Protein AF-A0A1Y3NKZ1-F1 (afdb_monomer)

Mean predicted aligned error: 11.31 Å

Structure (mmCIF, N/CA/C/O backbone):
data_AF-A0A1Y3NKZ1-F1
#
_entry.id   AF-A0A1Y3NKZ1-F1
#
loop_
_atom_site.group_PDB
_atom_site.id
_atom_site.type_symbol
_atom_site.label_atom_id
_atom_site.label_alt_id
_atom_site.label_comp_id
_atom_site.label_asym_id
_atom_site.label_entity_id
_atom_site.label_seq_id
_atom_site.pdbx_PDB_ins_code
_atom_site.Cartn_x
_atom_site.Cartn_y
_atom_site.Cartn_z
_atom_site.occupancy
_atom_site.B_iso_or_equiv
_atom_site.auth_seq_id
_atom_site.auth_comp_id
_atom_site.auth_asym_id
_atom_site.auth_atom_id
_atom_site.pdbx_PDB_model_num
ATOM 1 N N . MET A 1 1 ? -11.169 -5.575 -8.029 1.00 78.12 1 MET A N 1
ATOM 2 C CA . MET A 1 1 ? -11.041 -6.695 -7.066 1.00 78.12 1 MET A CA 1
ATOM 3 C C . MET A 1 1 ? -10.714 -6.078 -5.726 1.00 78.12 1 MET A C 1
ATOM 5 O O . MET A 1 1 ? -9.790 -5.270 -5.696 1.00 78.12 1 MET A O 1
ATOM 9 N N . ASP A 1 2 ? -11.474 -6.421 -4.688 1.00 78.62 2 ASP A N 1
ATOM 10 C CA . ASP A 1 2 ? -11.384 -5.779 -3.372 1.00 78.62 2 ASP A CA 1
ATOM 11 C C . ASP A 1 2 ? -10.618 -6.669 -2.396 1.00 78.62 2 ASP A C 1
ATOM 13 O O . ASP A 1 2 ? -10.812 -7.886 -2.364 1.00 78.62 2 ASP A O 1
ATOM 17 N N . TYR A 1 3 ? -9.749 -6.054 -1.600 1.00 78.94 3 TYR A N 1
ATOM 18 C CA . TYR A 1 3 ? -8.913 -6.723 -0.614 1.00 78.94 3 TYR A CA 1
ATOM 19 C C . TYR A 1 3 ? -9.154 -6.094 0.765 1.00 78.94 3 TYR A C 1
ATOM 21 O O . TYR A 1 3 ? -8.936 -4.887 0.930 1.00 78.94 3 TYR A O 1
ATOM 29 N N . PRO A 1 4 ? -9.566 -6.883 1.778 1.00 83.06 4 PRO A N 1
ATOM 30 C CA . PRO A 1 4 ? -9.578 -6.418 3.159 1.00 83.06 4 PRO A CA 1
ATOM 31 C C . PRO A 1 4 ? -8.141 -6.124 3.587 1.00 83.06 4 PRO A C 1
ATOM 33 O O . PRO A 1 4 ? -7.294 -7.025 3.589 1.00 83.06 4 PRO A O 1
ATOM 36 N N . TYR A 1 5 ? -7.860 -4.869 3.933 1.00 85.62 5 TYR A N 1
ATOM 37 C CA . TYR A 1 5 ? -6.482 -4.397 4.065 1.00 85.62 5 TYR A CA 1
ATOM 38 C C . TYR A 1 5 ? -5.709 -5.116 5.182 1.00 85.62 5 TYR A C 1
ATOM 40 O O . TYR A 1 5 ? -4.559 -5.513 4.999 1.00 85.62 5 TYR A O 1
ATOM 48 N N . ASP A 1 6 ? -6.382 -5.406 6.298 1.00 84.06 6 ASP A N 1
ATOM 49 C CA . ASP A 1 6 ? -5.824 -6.164 7.425 1.00 84.06 6 ASP A CA 1
ATOM 50 C C . ASP A 1 6 ? -5.311 -7.561 7.053 1.00 84.06 6 ASP A C 1
ATOM 52 O O . ASP A 1 6 ? -4.409 -8.088 7.703 1.00 84.06 6 ASP A O 1
ATOM 56 N N . SER A 1 7 ? -5.879 -8.164 6.009 1.00 86.69 7 SER A N 1
ATOM 57 C CA . SER A 1 7 ? -5.585 -9.540 5.599 1.00 86.69 7 SER A CA 1
ATOM 58 C C . SER A 1 7 ? -4.553 -9.645 4.476 1.00 86.69 7 SER A C 1
ATOM 60 O O . SER A 1 7 ? -4.267 -10.748 4.010 1.00 86.69 7 SER A O 1
ATOM 62 N N . ILE A 1 8 ? -3.987 -8.519 4.026 1.00 86.81 8 ILE A N 1
ATOM 63 C CA . ILE A 1 8 ? -3.093 -8.514 2.872 1.00 86.81 8 ILE A CA 1
ATOM 64 C C . ILE A 1 8 ? -1.771 -9.227 3.183 1.00 86.81 8 ILE A C 1
ATOM 66 O O . ILE A 1 8 ? -1.036 -8.889 4.121 1.00 86.81 8 ILE A O 1
ATOM 70 N N . THR A 1 9 ? -1.474 -10.245 2.383 1.00 88.81 9 THR A N 1
ATOM 71 C CA . THR A 1 9 ? -0.269 -11.067 2.515 1.00 88.81 9 THR A CA 1
ATOM 72 C C . THR A 1 9 ? 0.915 -10.445 1.786 1.00 88.81 9 THR A C 1
ATOM 74 O O . THR A 1 9 ? 0.747 -9.676 0.844 1.00 88.81 9 THR A O 1
ATOM 77 N N . PHE A 1 10 ? 2.130 -10.839 2.167 1.00 86.50 10 PHE A N 1
ATOM 78 C CA . PHE A 1 10 ? 3.3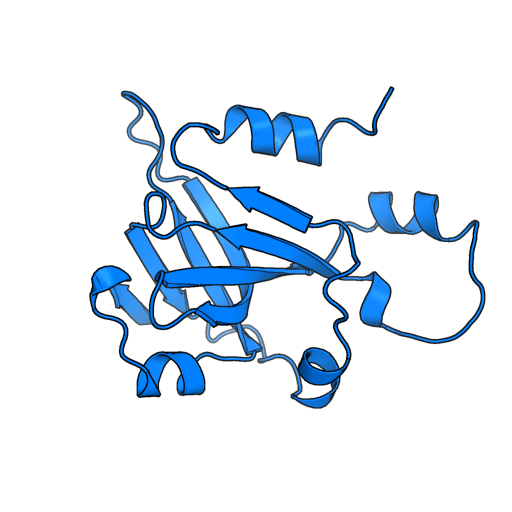56 -10.403 1.494 1.00 86.50 10 PHE A CA 1
ATOM 79 C C . PHE A 1 10 ? 3.348 -10.696 -0.016 1.00 86.50 10 PHE A C 1
ATOM 81 O O . PHE A 1 10 ? 3.694 -9.838 -0.820 1.00 86.50 10 PHE A O 1
ATOM 88 N N . LYS A 1 11 ? 2.863 -11.881 -0.413 1.00 89.69 11 LYS A N 1
ATOM 89 C CA . LYS A 1 11 ? 2.710 -12.246 -1.827 1.00 89.69 11 LYS A CA 1
ATOM 90 C C . LYS A 1 11 ? 1.773 -11.282 -2.563 1.00 89.69 11 LYS A C 1
ATOM 92 O O . LYS A 1 11 ? 2.114 -10.801 -3.633 1.00 89.69 11 LYS A O 1
ATOM 97 N N . GLN A 1 12 ? 0.620 -10.971 -1.968 1.00 90.31 12 GLN A N 1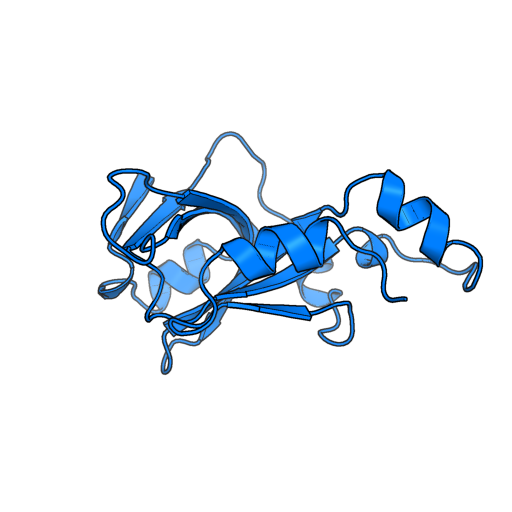
ATOM 98 C CA . GLN A 1 12 ? -0.329 -10.029 -2.562 1.00 90.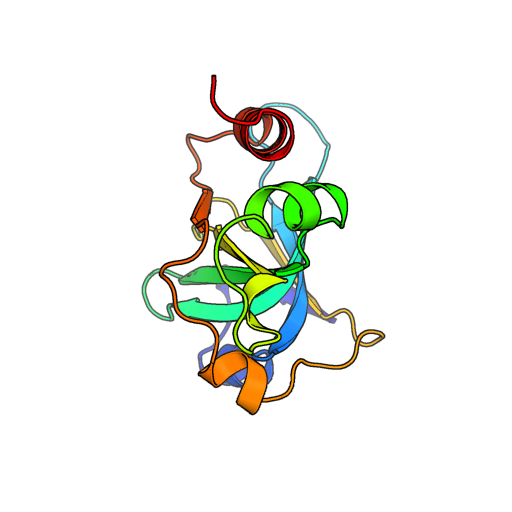31 12 GLN A CA 1
ATOM 99 C C . GLN A 1 12 ? 0.248 -8.618 -2.654 1.00 90.31 12 GLN A C 1
ATOM 101 O O . GLN A 1 12 ? -0.006 -7.952 -3.645 1.00 90.31 12 GLN A O 1
ATOM 106 N N . ILE A 1 13 ? 1.037 -8.170 -1.671 1.00 89.06 13 ILE A N 1
ATOM 107 C CA . ILE A 1 13 ? 1.725 -6.872 -1.746 1.00 89.06 13 ILE A CA 1
ATOM 108 C C . ILE A 1 13 ? 2.596 -6.819 -3.007 1.00 89.06 13 ILE A C 1
ATOM 110 O O . ILE A 1 13 ? 2.435 -5.901 -3.804 1.00 89.06 13 ILE A O 1
ATOM 114 N N . HIS A 1 14 ? 3.440 -7.832 -3.233 1.00 88.19 14 HIS A N 1
ATOM 115 C CA . HIS A 1 14 ? 4.269 -7.920 -4.439 1.00 88.19 14 HIS A CA 1
ATOM 116 C C . HIS A 1 14 ? 3.452 -7.953 -5.732 1.00 88.19 14 HIS A C 1
ATOM 118 O O . HIS A 1 14 ? 3.789 -7.251 -6.681 1.00 88.19 14 HIS A O 1
ATOM 124 N N . ASP A 1 15 ? 2.353 -8.711 -5.758 1.00 90.44 15 ASP A N 1
ATOM 125 C CA . ASP A 1 15 ? 1.464 -8.790 -6.922 1.00 90.44 15 ASP A CA 1
ATOM 126 C C . ASP A 1 15 ? 0.742 -7.460 -7.221 1.00 90.44 15 ASP A C 1
ATOM 128 O O . ASP A 1 15 ? 0.157 -7.305 -8.298 1.00 90.44 15 ASP A O 1
ATOM 132 N N . LEU A 1 16 ? 0.710 -6.522 -6.271 1.00 92.12 16 LEU A N 1
ATOM 133 C CA . LEU A 1 16 ? 0.004 -5.245 -6.382 1.00 92.12 16 LEU A CA 1
ATOM 134 C C . LEU A 1 16 ? 0.914 -4.057 -6.701 1.00 92.12 16 LEU A C 1
ATOM 136 O O . LEU A 1 16 ? 0.385 -3.009 -7.069 1.00 92.12 16 LEU A O 1
ATOM 140 N N . LEU A 1 17 ? 2.237 -4.193 -6.574 1.00 92.12 17 LEU A N 1
ATOM 141 C CA . LEU A 1 17 ? 3.180 -3.102 -6.843 1.00 92.12 17 LEU A CA 1
ATOM 142 C C . LEU A 1 17 ? 2.971 -2.527 -8.251 1.00 92.12 17 LEU A C 1
ATOM 144 O O . LEU A 1 17 ? 2.724 -3.261 -9.209 1.00 92.12 17 LEU A O 1
ATOM 148 N N . GLY A 1 18 ? 3.003 -1.199 -8.353 1.00 91.88 18 GLY A N 1
ATOM 149 C CA . GLY A 1 18 ? 2.777 -0.457 -9.592 1.00 91.88 18 GLY A CA 1
ATOM 150 C C . GLY A 1 18 ? 1.327 -0.414 -10.072 1.00 91.88 18 GLY A C 1
ATOM 151 O O . GLY A 1 18 ? 1.023 0.368 -10.967 1.00 91.88 18 GLY A O 1
ATOM 152 N N . LYS A 1 19 ? 0.398 -1.198 -9.509 1.00 94.75 19 LYS A N 1
ATOM 153 C CA . LYS A 1 19 ? -1.012 -1.161 -9.928 1.00 94.75 19 LYS A CA 1
ATOM 154 C C . LYS A 1 19 ? -1.721 0.070 -9.382 1.00 94.75 19 LYS A C 1
ATOM 156 O O . LYS A 1 19 ? -1.453 0.506 -8.265 1.00 94.75 19 LYS A O 1
ATOM 161 N N . TYR A 1 20 ? -2.685 0.578 -10.145 1.00 94.56 20 TYR A N 1
ATOM 162 C CA . TYR A 1 20 ? -3.544 1.669 -9.700 1.00 94.56 20 TYR A CA 1
ATOM 163 C C . TYR A 1 20 ? -4.593 1.162 -8.707 1.00 94.56 20 TYR A C 1
ATOM 165 O O . TYR A 1 20 ? -5.404 0.276 -9.015 1.00 94.56 20 TYR A O 1
ATOM 173 N N . LEU A 1 21 ? -4.566 1.715 -7.501 1.00 94.56 21 LEU A N 1
ATOM 174 C CA . LEU A 1 21 ? -5.431 1.339 -6.398 1.00 94.56 21 LEU A CA 1
ATOM 175 C C . LEU A 1 21 ? -6.387 2.466 -6.042 1.00 94.56 21 LEU A C 1
ATOM 177 O O . LEU A 1 21 ? -6.039 3.642 -6.079 1.00 94.56 21 LEU A O 1
ATOM 181 N N . LYS A 1 22 ? -7.569 2.066 -5.589 1.00 93.38 22 LYS A N 1
ATOM 182 C CA . LYS A 1 22 ? -8.486 2.893 -4.820 1.00 93.38 22 LYS A CA 1
ATOM 183 C C . LYS A 1 22 ? -8.504 2.403 -3.378 1.00 93.38 22 LYS A C 1
ATOM 185 O O . LYS A 1 22 ? -8.874 1.257 -3.115 1.00 93.38 22 LYS A O 1
ATOM 190 N N . VAL A 1 23 ? -8.119 3.278 -2.462 1.00 91.38 23 VAL A N 1
ATOM 191 C CA . VAL A 1 23 ? -8.044 3.054 -1.018 1.00 91.38 23 VAL A CA 1
ATOM 192 C C . VAL A 1 23 ? -9.266 3.691 -0.371 1.00 91.38 23 VAL A C 1
ATOM 194 O O . VAL A 1 23 ? -9.478 4.894 -0.508 1.00 91.38 23 VAL A O 1
ATOM 197 N N . GLN A 1 24 ? -10.081 2.901 0.324 1.00 89.69 24 GLN A N 1
ATOM 198 C CA . GLN A 1 24 ? -11.197 3.428 1.110 1.00 89.69 24 GLN A CA 1
ATOM 199 C C . GLN A 1 24 ? -10.706 3.757 2.516 1.00 89.69 24 GLN A C 1
ATOM 201 O O . GLN A 1 24 ? -10.144 2.896 3.201 1.00 89.69 24 GLN A O 1
ATOM 206 N N . LEU A 1 25 ? -10.915 5.003 2.933 1.00 86.31 25 LEU A N 1
ATOM 207 C CA . LEU A 1 25 ? -10.445 5.519 4.208 1.00 86.31 25 LEU A CA 1
ATOM 208 C C . LEU A 1 25 ? -11.556 5.503 5.264 1.00 86.31 25 LEU A C 1
ATOM 210 O O . LEU A 1 25 ? -12.746 5.645 4.975 1.00 86.31 25 LEU A O 1
ATOM 214 N N . LEU A 1 26 ? -11.147 5.350 6.520 1.00 79.12 26 LEU A N 1
ATOM 215 C CA . LEU A 1 26 ? -11.987 5.583 7.685 1.00 79.12 26 LEU A CA 1
ATOM 216 C C . LEU A 1 26 ? -12.249 7.087 7.788 1.00 79.12 26 LEU A C 1
ATOM 218 O O . LEU A 1 26 ? -11.374 7.843 8.196 1.00 79.12 26 LEU A O 1
ATOM 222 N N . SER A 1 27 ? -13.458 7.524 7.440 1.00 65.75 27 SER A N 1
ATOM 223 C CA . SER A 1 27 ? -13.887 8.893 7.731 1.00 65.75 27 SER A CA 1
ATOM 224 C C . SER A 1 27 ? -13.964 9.093 9.247 1.00 65.75 27 SER A C 1
ATOM 226 O O . SER A 1 27 ? -14.682 8.376 9.956 1.00 65.75 27 SER A O 1
ATOM 228 N N . GLY A 1 28 ? -13.178 10.039 9.760 1.00 55.69 28 GLY A N 1
ATOM 229 C CA . GLY A 1 28 ? -13.271 10.485 11.142 1.00 55.69 28 GLY A CA 1
ATOM 230 C C . GLY A 1 28 ? -14.633 11.134 11.396 1.00 55.69 28 GLY A C 1
ATOM 231 O O . GLY A 1 28 ? -15.050 12.018 10.662 1.00 55.69 28 GLY A O 1
ATOM 232 N N . PHE A 1 29 ? -15.303 10.709 12.469 1.00 42.22 29 PHE A N 1
ATOM 233 C CA . PHE A 1 29 ? -16.506 11.325 13.047 1.00 42.22 29 PHE A CA 1
ATOM 234 C C . PHE A 1 29 ? -17.799 11.325 12.210 1.00 42.22 29 PHE A C 1
ATOM 236 O O . PHE A 1 29 ? -17.956 12.070 11.255 1.00 42.22 29 PHE A O 1
ATOM 243 N N . LYS A 1 30 ? -18.806 10.579 12.707 1.00 41.66 30 LYS A N 1
ATOM 244 C CA . LYS A 1 30 ? -20.270 10.783 12.537 1.00 41.66 30 LYS A CA 1
ATOM 245 C C . LYS A 1 30 ? -20.815 11.066 11.124 1.00 41.66 30 LYS A C 1
ATOM 247 O O . LYS A 1 30 ? -21.980 11.438 10.999 1.00 41.66 30 LYS A O 1
ATOM 252 N N . THR A 1 31 ? -20.048 10.853 10.065 1.00 43.62 31 THR A N 1
ATOM 253 C CA . THR A 1 31 ? -20.503 11.027 8.689 1.00 43.62 31 THR A CA 1
ATOM 254 C C . THR A 1 31 ? -20.476 9.683 7.975 1.00 43.62 31 THR A C 1
ATOM 256 O O . THR A 1 31 ? -19.539 8.902 8.091 1.00 43.62 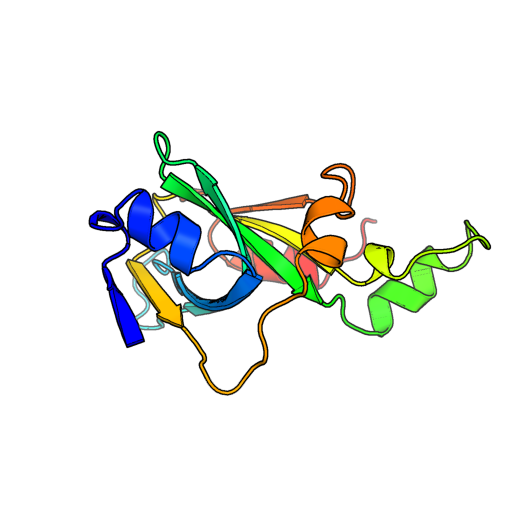31 THR A O 1
ATOM 259 N N . THR A 1 32 ? -21.539 9.381 7.237 1.00 44.72 32 THR A N 1
ATOM 260 C CA . THR A 1 32 ? -21.680 8.161 6.423 1.00 44.72 32 THR A CA 1
ATOM 261 C C . THR A 1 32 ? -20.883 8.222 5.115 1.00 44.72 32 THR A C 1
ATOM 263 O O . THR A 1 32 ? -21.075 7.383 4.238 1.00 44.72 32 THR A O 1
ATOM 266 N N . LYS A 1 33 ? -20.010 9.224 4.948 1.00 49.94 33 LYS A N 1
ATOM 267 C CA . LYS A 1 33 ? -19.208 9.398 3.739 1.00 49.94 33 LYS A CA 1
ATOM 268 C C . LYS A 1 33 ? -17.937 8.570 3.849 1.00 49.94 33 LYS A C 1
ATOM 270 O O . LYS A 1 33 ? -17.048 8.896 4.625 1.00 49.94 33 LYS A O 1
ATOM 275 N N . THR A 1 34 ? -17.856 7.511 3.058 1.00 56.47 34 THR A N 1
ATOM 276 C CA . THR A 1 34 ? -16.593 6.858 2.721 1.00 56.47 34 THR A CA 1
ATOM 277 C C . THR A 1 34 ? -15.815 7.781 1.798 1.00 56.47 34 THR A C 1
ATOM 279 O O . THR A 1 34 ? -16.247 8.069 0.681 1.00 56.47 34 THR A O 1
ATOM 282 N N . GLU A 1 35 ? -14.678 8.270 2.275 1.00 73.62 35 GLU A N 1
ATOM 283 C CA . GLU A 1 35 ? -13.733 8.988 1.431 1.00 73.62 35 GLU A CA 1
ATOM 284 C C . GLU A 1 35 ? -12.753 7.985 0.824 1.00 73.62 35 GLU A C 1
ATOM 286 O O . GLU A 1 35 ? -12.405 6.972 1.438 1.00 73.62 35 GLU A O 1
ATOM 291 N N . SER A 1 36 ? -12.363 8.223 -0.424 1.00 84.75 36 SER A N 1
ATOM 292 C CA . SER A 1 36 ? -11.468 7.331 -1.148 1.00 84.75 36 SER A CA 1
ATOM 293 C C . SER A 1 36 ? -10.338 8.103 -1.790 1.00 84.75 36 SER A C 1
ATOM 295 O O . SER A 1 36 ? -10.582 9.137 -2.411 1.00 84.75 36 SER A O 1
ATOM 297 N N . LEU A 1 37 ? -9.137 7.550 -1.697 1.00 87.81 37 LEU A N 1
ATOM 298 C CA . LEU A 1 37 ? -7.951 8.056 -2.366 1.00 87.81 37 LEU A CA 1
ATOM 299 C C . LEU A 1 37 ? -7.542 7.087 -3.473 1.00 87.81 37 LEU A C 1
ATOM 301 O O . LEU A 1 37 ? -7.673 5.875 -3.314 1.00 87.81 37 LEU A O 1
ATOM 305 N N . GLU A 1 38 ? -7.053 7.615 -4.588 1.00 90.94 38 GLU A N 1
ATOM 306 C CA . GLU A 1 38 ? -6.627 6.815 -5.734 1.00 90.94 38 GLU A CA 1
ATOM 307 C C . GLU A 1 38 ? -5.188 7.170 -6.132 1.00 90.94 38 GLU A C 1
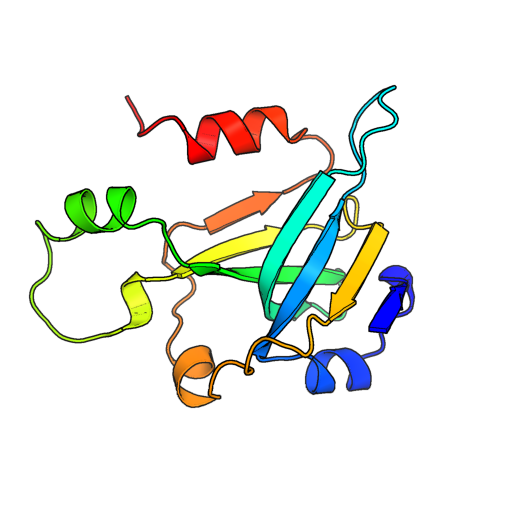ATOM 309 O O . GLU A 1 38 ? -4.794 8.338 -6.053 1.00 90.94 38 GLU A O 1
ATOM 314 N N . GLY A 1 39 ? -4.410 6.160 -6.526 1.00 92.31 39 GLY A N 1
ATOM 315 C CA . GLY A 1 39 ? -3.006 6.297 -6.920 1.00 92.31 39 GLY A CA 1
ATOM 316 C C . GLY A 1 39 ? -2.343 4.950 -7.216 1.00 92.31 39 GLY A C 1
ATOM 317 O O . GLY A 1 39 ? -2.903 3.890 -6.932 1.00 92.31 39 GLY A O 1
ATOM 318 N N . TYR A 1 40 ? -1.140 4.975 -7.781 1.00 93.81 40 TYR A N 1
ATOM 319 C CA . TYR A 1 40 ? -0.340 3.776 -8.025 1.00 93.81 40 TYR A CA 1
ATOM 320 C C . TYR A 1 40 ? 0.302 3.278 -6.735 1.00 93.81 40 TYR A C 1
ATOM 322 O O . TYR A 1 40 ? 0.847 4.069 -5.967 1.00 93.81 40 TYR A O 1
ATOM 330 N N . LEU A 1 41 ? 0.274 1.968 -6.490 1.00 94.00 41 LEU A N 1
ATOM 331 C CA . LEU A 1 41 ? 0.924 1.409 -5.312 1.00 94.00 41 LEU A CA 1
ATOM 332 C C . LEU A 1 41 ? 2.445 1.463 -5.454 1.00 94.00 41 LEU A C 1
ATOM 334 O O . LEU A 1 41 ? 3.012 0.765 -6.294 1.00 94.00 41 LEU A O 1
ATOM 338 N N . TYR A 1 42 ? 3.096 2.223 -4.575 1.00 90.94 42 TYR A N 1
ATOM 339 C CA . TYR A 1 42 ? 4.551 2.234 -4.469 1.00 90.94 42 TYR A CA 1
ATOM 340 C C . TYR A 1 42 ? 5.051 1.085 -3.599 1.00 90.94 42 TYR A C 1
ATOM 342 O O . TYR A 1 42 ? 5.889 0.294 -4.016 1.00 90.94 42 TYR A O 1
ATOM 350 N N . THR A 1 43 ? 4.523 0.981 -2.378 1.00 90.62 43 THR A N 1
ATOM 351 C CA . THR A 1 43 ? 4.877 -0.084 -1.440 1.00 90.62 43 THR A CA 1
ATOM 352 C C . THR A 1 43 ? 3.836 -0.215 -0.333 1.00 90.62 43 THR A C 1
ATOM 354 O O . THR A 1 43 ? 3.035 0.690 -0.090 1.00 90.62 43 THR A O 1
ATOM 357 N N . ILE A 1 44 ? 3.864 -1.353 0.356 1.00 91.44 44 ILE A N 1
ATOM 358 C CA . ILE A 1 44 ? 3.199 -1.548 1.642 1.00 91.44 44 ILE A CA 1
ATOM 359 C C . ILE A 1 44 ? 4.252 -2.093 2.596 1.00 91.44 44 ILE A C 1
ATOM 361 O O . ILE A 1 44 ? 4.810 -3.164 2.347 1.00 91.44 44 ILE A O 1
ATOM 365 N N . ASP A 1 45 ? 4.494 -1.394 3.701 1.00 89.31 45 ASP A N 1
ATOM 366 C CA . ASP A 1 45 ? 5.335 -1.926 4.766 1.00 89.31 45 ASP A CA 1
ATOM 367 C C . ASP A 1 45 ? 4.649 -3.176 5.358 1.00 89.31 45 ASP A C 1
ATOM 369 O O . ASP A 1 45 ? 3.521 -3.095 5.856 1.00 89.31 45 ASP A O 1
ATOM 373 N N . PRO A 1 46 ? 5.275 -4.362 5.303 1.00 83.81 46 PRO A N 1
ATOM 374 C CA . PRO A 1 46 ? 4.621 -5.597 5.717 1.00 83.81 46 PRO A CA 1
ATOM 375 C C . PRO A 1 46 ? 4.410 -5.700 7.236 1.00 83.81 46 PRO A C 1
ATOM 377 O O . PRO A 1 46 ? 3.555 -6.485 7.657 1.00 83.81 46 PRO A O 1
ATOM 380 N N . ILE A 1 47 ? 5.161 -4.931 8.035 1.00 86.19 47 ILE A N 1
ATOM 381 C CA . ILE A 1 47 ? 5.139 -4.919 9.503 1.00 86.19 47 ILE A CA 1
ATOM 382 C C . ILE A 1 47 ? 4.107 -3.905 9.997 1.00 86.19 47 ILE A C 1
ATOM 384 O O . ILE A 1 47 ? 3.163 -4.270 10.697 1.00 86.19 47 ILE A O 1
ATOM 388 N N . THR A 1 48 ? 4.265 -2.636 9.623 1.00 88.56 48 THR A N 1
ATOM 389 C CA . THR A 1 48 ? 3.398 -1.537 10.076 1.00 88.56 48 THR A CA 1
ATOM 390 C C . THR A 1 48 ? 2.090 -1.474 9.295 1.00 88.56 48 THR A C 1
ATOM 392 O O . THR A 1 48 ? 1.118 -0.884 9.768 1.00 88.56 48 THR A O 1
ATOM 395 N N . LYS A 1 49 ? 2.039 -2.119 8.119 1.00 89.25 49 LYS A N 1
ATOM 396 C CA . LYS A 1 49 ? 0.947 -2.000 7.146 1.00 89.25 49 LYS A CA 1
ATOM 397 C C . LYS A 1 49 ? 0.716 -0.544 6.743 1.00 89.25 49 LYS A C 1
ATOM 399 O O . LYS A 1 49 ? -0.416 -0.156 6.464 1.00 89.25 49 LYS A O 1
ATOM 404 N N . THR A 1 50 ? 1.769 0.262 6.698 1.00 91.00 50 THR A N 1
ATOM 405 C CA . THR A 1 50 ? 1.723 1.587 6.077 1.00 91.00 50 THR A CA 1
ATOM 406 C C . THR A 1 50 ? 1.700 1.427 4.562 1.00 91.00 50 THR A C 1
ATOM 408 O O . THR A 1 50 ? 2.543 0.728 4.001 1.00 91.00 50 THR A O 1
ATOM 411 N N . LEU A 1 51 ? 0.716 2.040 3.907 1.00 93.19 51 LEU A N 1
ATOM 412 C CA . LEU A 1 51 ? 0.546 2.012 2.458 1.00 93.19 51 LEU A CA 1
ATOM 413 C C . LEU A 1 51 ? 1.123 3.288 1.854 1.00 93.19 51 LEU A C 1
ATOM 415 O O . LEU A 1 51 ? 0.853 4.374 2.356 1.00 93.19 51 LEU A O 1
ATOM 419 N N . VAL A 1 52 ? 1.870 3.167 0.762 1.00 91.94 52 VAL A N 1
ATOM 420 C CA . VAL A 1 52 ? 2.426 4.315 0.042 1.00 91.94 52 VAL A CA 1
ATOM 421 C C . VAL A 1 52 ? 1.880 4.338 -1.381 1.00 91.94 52 VAL A C 1
ATOM 423 O O . VAL A 1 52 ? 2.031 3.362 -2.122 1.00 91.94 52 VAL A O 1
ATOM 426 N N . LEU A 1 53 ? 1.245 5.449 -1.758 1.00 92.50 53 LEU A N 1
ATOM 427 C CA . LEU A 1 53 ? 0.770 5.711 -3.116 1.00 92.50 53 LEU A CA 1
ATOM 428 C C . LEU A 1 53 ? 1.639 6.752 -3.816 1.00 92.50 53 LEU A C 1
ATOM 430 O O . LEU A 1 53 ? 2.084 7.713 -3.194 1.00 92.50 53 LEU A O 1
ATOM 434 N N . LEU A 1 54 ? 1.774 6.590 -5.128 1.00 90.00 54 LEU A N 1
ATOM 435 C CA . LEU A 1 54 ? 2.156 7.649 -6.052 1.00 90.00 54 LEU A CA 1
ATOM 436 C C . LEU A 1 54 ? 0.890 8.180 -6.710 1.00 90.00 54 LEU A C 1
ATOM 438 O O . LEU A 1 54 ? 0.132 7.421 -7.322 1.00 90.00 54 LEU A O 1
ATOM 442 N N . LYS A 1 55 ? 0.655 9.479 -6.603 1.00 87.31 55 LYS A N 1
ATOM 443 C CA . LYS A 1 55 ? -0.437 10.156 -7.302 1.00 87.31 55 LYS A CA 1
ATOM 444 C C . LYS A 1 55 ? 0.174 11.160 -8.264 1.00 87.31 55 LYS A C 1
ATOM 446 O O . LYS A 1 55 ? 1.142 11.814 -7.908 1.00 87.31 55 LYS A O 1
ATOM 451 N N . GLU A 1 56 ? -0.352 11.265 -9.475 1.00 83.19 56 GLU A N 1
ATOM 452 C CA . GLU A 1 56 ? 0.087 12.319 -10.394 1.00 83.19 56 GLU A CA 1
ATOM 453 C C . GLU A 1 56 ? -0.257 13.693 -9.788 1.00 83.19 56 GLU A C 1
ATOM 455 O O . GLU A 1 56 ? -1.326 13.864 -9.189 1.00 83.19 56 GLU A O 1
ATOM 460 N N . LYS A 1 57 ? 0.676 14.643 -9.866 1.00 75.12 57 LYS A N 1
ATOM 461 C CA . LYS A 1 57 ? 0.448 16.047 -9.520 1.00 75.12 57 LYS A CA 1
ATOM 462 C C . LYS A 1 57 ? -0.474 16.660 -10.572 1.00 75.12 57 LYS A C 1
ATOM 464 O O . LYS A 1 57 ? -0.327 16.386 -11.762 1.00 75.12 57 LYS A O 1
ATOM 469 N N . ASP A 1 58 ? -1.412 17.497 -10.146 1.00 64.25 58 ASP A N 1
ATOM 470 C CA . ASP A 1 58 ? -2.249 18.239 -11.089 1.00 64.25 58 ASP A CA 1
ATOM 471 C C . ASP A 1 58 ? -1.396 19.306 -11.809 1.00 64.25 58 ASP A C 1
ATOM 473 O O . ASP A 1 58 ? -0.502 19.902 -11.205 1.00 64.25 58 ASP A O 1
ATOM 477 N N . ASN A 1 59 ? -1.678 19.591 -13.090 1.00 53.72 59 ASN A N 1
ATOM 478 C CA . ASN A 1 59 ? -0.886 20.512 -13.934 1.00 53.72 59 ASN A CA 1
ATOM 479 C C . ASN A 1 59 ? -0.600 21.890 -13.294 1.00 53.72 59 ASN A C 1
ATOM 481 O O . ASN A 1 59 ? 0.402 22.524 -13.610 1.00 53.72 59 ASN A O 1
ATOM 485 N N . SER A 1 60 ? -1.453 22.356 -12.379 1.00 53.28 60 SER A N 1
ATOM 486 C CA . SER A 1 60 ? -1.277 23.611 -11.637 1.00 53.28 60 SER A CA 1
ATOM 487 C C . SER A 1 60 ? -0.123 23.610 -10.619 1.00 53.28 60 SER A C 1
ATOM 489 O O . SER A 1 60 ? 0.328 24.684 -10.218 1.00 53.28 60 SER A O 1
ATOM 491 N N . GLU A 1 61 ? 0.352 22.442 -10.179 1.00 49.31 61 GLU A N 1
ATOM 492 C CA . GLU A 1 61 ? 1.508 22.310 -9.276 1.00 49.31 61 GLU A CA 1
ATOM 493 C C . GLU A 1 61 ? 2.836 22.278 -10.046 1.00 49.31 61 GLU A C 1
ATOM 495 O O . GLU A 1 61 ? 3.839 22.810 -9.567 1.00 49.31 61 GLU A O 1
ATOM 500 N N . ILE A 1 62 ? 2.820 21.738 -11.269 1.00 52.19 62 ILE A N 1
ATOM 501 C CA . ILE A 1 62 ? 3.993 21.602 -12.146 1.00 52.19 62 ILE A CA 1
ATOM 502 C C . ILE A 1 62 ? 4.539 22.989 -12.539 1.00 52.19 62 ILE A C 1
ATOM 504 O O . ILE A 1 62 ? 5.736 23.246 -12.408 1.00 52.19 62 ILE A O 1
ATOM 508 N N . GLU A 1 63 ? 3.661 23.943 -12.877 1.00 47.00 63 GLU A N 1
ATOM 509 C CA . GLU A 1 63 ? 4.052 25.308 -13.286 1.00 47.00 63 GLU A CA 1
ATOM 510 C C . GLU A 1 63 ? 4.785 26.118 -12.193 1.00 47.00 63 GLU A C 1
ATOM 512 O O . GLU A 1 63 ? 5.484 27.091 -12.496 1.00 47.00 63 GLU A O 1
ATOM 517 N N . LYS A 1 64 ? 4.642 25.759 -10.906 1.00 50.44 64 LYS A N 1
ATOM 518 C CA . LYS A 1 64 ? 5.321 26.462 -9.800 1.00 50.44 64 LYS A CA 1
ATOM 519 C C . LYS A 1 64 ? 6.728 25.929 -9.523 1.00 50.44 64 LYS A C 1
ATOM 521 O O . LYS A 1 64 ? 7.572 26.705 -9.070 1.00 50.44 64 LYS A O 1
ATOM 526 N N . GLU A 1 65 ? 6.990 24.652 -9.801 1.00 50.22 65 GLU A N 1
ATOM 527 C CA . GLU A 1 65 ? 8.299 24.014 -9.584 1.00 50.22 65 GLU A CA 1
ATOM 528 C C . GLU A 1 65 ? 9.232 24.140 -10.805 1.00 50.22 65 GLU A C 1
ATOM 530 O O . GLU A 1 65 ? 10.451 24.202 -10.636 1.00 50.22 65 GLU A O 1
ATOM 535 N N . GLU A 1 66 ? 8.691 24.311 -12.019 1.00 48.84 66 GLU A N 1
ATOM 536 C CA . GLU A 1 66 ? 9.470 24.435 -13.269 1.00 48.84 66 GLU A CA 1
ATOM 537 C C . GLU A 1 66 ? 10.419 25.649 -13.334 1.00 48.84 66 GLU A C 1
ATOM 539 O O . GLU A 1 66 ? 11.275 25.727 -14.211 1.00 48.84 66 GLU A O 1
ATOM 544 N N . LYS A 1 67 ? 10.359 26.588 -12.380 1.00 49.88 67 LYS A N 1
ATOM 545 C CA . LYS A 1 67 ? 11.321 27.703 -12.310 1.00 49.88 67 LYS A CA 1
ATOM 546 C C . LYS A 1 67 ? 12.684 27.348 -11.711 1.00 49.88 67 LYS A C 1
ATOM 548 O O . LYS A 1 67 ? 13.499 28.265 -11.574 1.00 49.88 67 LYS A O 1
ATOM 553 N N . LYS A 1 68 ? 12.956 26.089 -11.334 1.00 49.78 68 LYS A N 1
ATOM 554 C CA . LYS A 1 68 ? 14.237 25.752 -10.689 1.00 49.78 68 LYS A CA 1
ATOM 555 C C . LYS A 1 68 ? 15.145 24.712 -11.329 1.00 49.78 68 LYS A C 1
ATOM 557 O O . LYS A 1 68 ? 16.338 24.874 -11.109 1.00 49.78 68 LYS A O 1
ATOM 562 N N . GLU A 1 69 ? 14.709 23.738 -12.124 1.00 43.94 69 GLU A N 1
ATOM 563 C CA . GLU A 1 69 ? 15.660 22.735 -12.647 1.00 43.94 69 GLU A CA 1
ATOM 564 C C . GLU A 1 69 ? 15.290 22.251 -14.059 1.00 43.94 69 GLU A C 1
ATOM 566 O O . GLU A 1 69 ? 14.467 21.361 -14.245 1.00 43.94 69 GLU A O 1
ATOM 571 N N . GLU A 1 70 ? 15.938 22.837 -15.072 1.00 47.34 70 GLU A N 1
ATOM 572 C CA . GLU A 1 70 ? 16.076 22.231 -16.401 1.00 47.34 70 GLU A CA 1
ATOM 573 C C . GLU A 1 70 ? 17.153 21.141 -16.329 1.00 47.34 70 GLU A C 1
ATOM 575 O O . GLU A 1 70 ? 18.345 21.410 -16.478 1.00 47.34 70 GLU A O 1
ATOM 580 N N . SER A 1 71 ? 16.762 19.902 -16.050 1.00 40.41 71 SER A N 1
ATOM 581 C CA . SER A 1 71 ? 17.438 18.697 -16.556 1.00 40.41 71 SER A CA 1
ATOM 582 C C . SER A 1 71 ? 16.608 17.463 -16.218 1.00 40.41 71 SER A C 1
ATOM 584 O O . SER A 1 71 ? 16.289 17.236 -15.061 1.00 40.41 71 SER A O 1
ATOM 586 N N . ASP A 1 72 ? 16.251 16.702 -17.255 1.00 47.50 72 ASP A N 1
ATOM 587 C CA . ASP A 1 72 ? 15.824 15.299 -17.242 1.00 47.50 72 ASP A CA 1
ATOM 588 C C . ASP A 1 72 ? 15.244 14.749 -15.926 1.00 47.50 72 ASP A C 1
ATOM 590 O O . ASP A 1 72 ? 15.988 14.364 -15.027 1.00 47.50 72 ASP A O 1
ATOM 594 N N . ASN A 1 73 ? 13.919 14.572 -15.862 1.00 44.72 73 ASN A N 1
ATOM 595 C CA . ASN A 1 73 ? 13.301 13.250 -15.677 1.00 44.72 73 ASN A CA 1
ATOM 596 C C . ASN A 1 73 ? 11.803 13.355 -15.344 1.00 44.72 73 ASN A C 1
ATOM 598 O O . ASN A 1 73 ? 11.379 14.142 -14.503 1.00 44.72 73 ASN A O 1
ATOM 602 N N . ASN A 1 74 ? 11.020 12.445 -15.930 1.00 50.91 74 ASN A N 1
ATOM 603 C CA . ASN A 1 74 ? 9.584 12.173 -15.714 1.00 50.91 74 ASN A CA 1
ATOM 604 C C . ASN A 1 74 ? 9.134 11.973 -14.240 1.00 50.91 74 ASN A C 1
ATOM 606 O O . ASN A 1 74 ? 7.968 11.681 -13.980 1.00 50.91 74 ASN A O 1
ATOM 610 N N . ILE A 1 75 ? 10.050 12.075 -13.276 1.00 54.66 75 ILE A N 1
ATOM 611 C CA . ILE A 1 75 ? 9.873 11.723 -11.864 1.00 54.66 75 ILE A CA 1
ATOM 612 C C . ILE A 1 75 ? 9.156 12.849 -11.099 1.00 54.66 75 ILE A C 1
ATOM 614 O O . ILE A 1 75 ? 8.421 12.568 -10.160 1.00 54.66 75 ILE A O 1
ATOM 618 N N . ASN A 1 76 ? 9.271 14.110 -11.537 1.00 61.66 76 ASN A N 1
ATOM 619 C CA . ASN A 1 76 ? 8.646 15.265 -10.868 1.00 61.66 76 ASN A CA 1
ATOM 620 C C . ASN A 1 76 ? 7.110 15.310 -10.942 1.00 61.66 76 ASN A C 1
ATOM 622 O O . ASN A 1 76 ? 6.493 16.136 -10.266 1.00 61.66 76 ASN A O 1
ATOM 626 N N . ASN A 1 77 ? 6.495 14.411 -11.712 1.00 75.56 77 ASN A N 1
ATOM 627 C CA . ASN A 1 77 ? 5.053 14.391 -11.943 1.00 75.56 77 ASN A CA 1
ATOM 628 C C . ASN A 1 77 ? 4.268 13.662 -10.852 1.00 75.56 77 ASN A C 1
ATOM 630 O O . ASN A 1 77 ? 3.043 13.658 -10.916 1.00 75.56 77 ASN A O 1
ATOM 634 N N . TYR A 1 78 ? 4.928 13.041 -9.871 1.00 79.38 78 TYR A N 1
ATOM 635 C CA . TYR A 1 78 ? 4.249 12.286 -8.821 1.00 79.38 78 TYR A CA 1
ATOM 636 C C . TYR A 1 78 ? 4.437 12.926 -7.442 1.00 79.38 78 TYR A C 1
ATOM 638 O O . TYR A 1 78 ? 5.496 13.447 -7.106 1.00 79.38 78 TYR A O 1
ATOM 646 N N . GLN A 1 79 ? 3.385 12.873 -6.633 1.00 82.25 79 GLN A N 1
ATOM 647 C CA . GLN A 1 79 ? 3.393 13.150 -5.198 1.00 82.25 79 GLN A CA 1
ATOM 648 C C . GLN A 1 79 ? 3.301 11.827 -4.425 1.00 82.25 79 GLN A C 1
ATOM 650 O O . GLN A 1 79 ? 2.605 10.894 -4.849 1.00 82.25 79 GLN A O 1
ATOM 655 N N . ILE A 1 80 ? 3.997 11.748 -3.288 1.00 85.19 80 ILE A N 1
ATOM 656 C CA . ILE A 1 80 ? 4.039 10.551 -2.442 1.00 85.19 80 ILE A CA 1
ATOM 657 C C . ILE A 1 80 ? 3.039 10.713 -1.301 1.00 85.19 80 ILE A C 1
ATOM 659 O O . ILE A 1 80 ? 3.108 11.663 -0.524 1.00 85.19 80 ILE A O 1
ATOM 663 N N . ILE A 1 81 ? 2.128 9.752 -1.162 1.00 86.56 81 ILE A N 1
ATOM 664 C CA . ILE A 1 81 ? 1.124 9.750 -0.096 1.00 86.56 81 ILE A CA 1
ATOM 665 C C . ILE A 1 81 ? 1.336 8.525 0.788 1.00 86.56 81 ILE A C 1
ATOM 667 O O . ILE A 1 81 ? 1.181 7.389 0.341 1.00 86.56 81 ILE A O 1
ATOM 671 N N . VAL A 1 82 ? 1.671 8.761 2.052 1.00 89.19 82 VAL A N 1
ATOM 672 C CA . VAL A 1 82 ? 1.909 7.754 3.086 1.00 89.19 82 VAL A CA 1
ATOM 673 C C . VAL A 1 82 ? 0.667 7.647 3.964 1.00 89.19 82 VAL A C 1
ATOM 675 O O . VAL A 1 82 ? 0.278 8.591 4.646 1.00 89.19 82 VAL A O 1
ATOM 678 N N . ILE A 1 83 ? 0.041 6.476 3.968 1.00 89.25 83 ILE A N 1
ATOM 679 C CA . ILE A 1 83 ? -1.229 6.220 4.641 1.00 89.25 83 ILE A CA 1
ATOM 680 C C . ILE A 1 83 ? -1.017 5.191 5.741 1.00 89.25 83 ILE A C 1
ATOM 682 O O . ILE A 1 83 ? -0.668 4.035 5.479 1.00 89.25 83 ILE A O 1
ATOM 686 N N . MET A 1 84 ? -1.264 5.589 6.985 1.00 89.62 84 MET A N 1
ATOM 687 C CA . MET A 1 84 ? -1.160 4.667 8.106 1.00 89.62 84 MET A CA 1
ATOM 688 C C . MET A 1 84 ? -2.284 3.635 8.064 1.00 89.62 84 MET A C 1
ATOM 690 O O . MET A 1 84 ? -3.437 3.936 7.753 1.00 89.62 84 MET A O 1
ATOM 694 N N . LYS A 1 85 ? -1.972 2.405 8.480 1.00 88.62 85 LYS A N 1
ATOM 695 C CA . LYS A 1 85 ? -2.944 1.309 8.601 1.00 88.62 85 LYS A CA 1
ATOM 696 C C . LYS A 1 85 ? -4.246 1.732 9.294 1.00 88.62 85 LYS A C 1
ATOM 698 O O . LYS A 1 85 ? -5.330 1.313 8.901 1.00 88.62 85 LYS A O 1
ATOM 703 N N . SER A 1 86 ? -4.125 2.552 10.338 1.00 85.75 86 SER A N 1
ATOM 704 C CA . SER A 1 86 ? -5.215 2.963 11.228 1.00 85.75 86 SER A CA 1
ATOM 705 C C . SER A 1 86 ? -6.342 3.739 10.547 1.00 85.75 86 SER A C 1
ATOM 707 O O . SER A 1 86 ? -7.406 3.868 11.154 1.00 85.75 86 SER A O 1
ATOM 709 N N . VAL A 1 87 ? -6.123 4.233 9.324 1.00 85.25 87 VAL A N 1
ATOM 710 C CA . VAL A 1 87 ? -7.117 4.966 8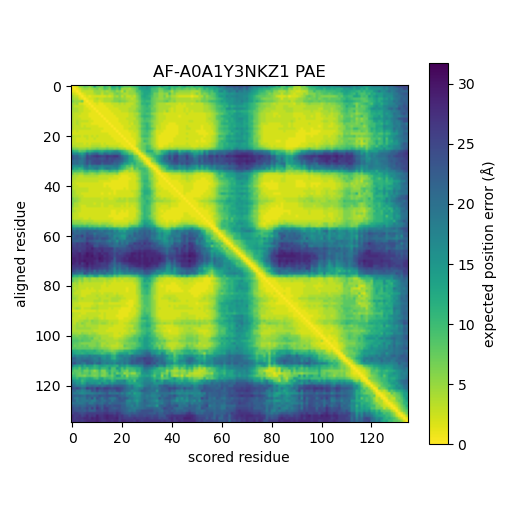.534 1.00 85.25 87 VAL A CA 1
ATOM 711 C C . VAL A 1 87 ? -7.586 4.205 7.290 1.00 85.25 87 VAL A C 1
ATOM 713 O O . VAL A 1 87 ? -8.437 4.716 6.575 1.00 85.25 87 VAL A O 1
ATOM 716 N N . ILE A 1 88 ? -7.101 2.986 7.026 1.00 88.00 88 ILE A N 1
ATOM 717 C CA . ILE A 1 88 ? -7.441 2.214 5.818 1.00 88.00 88 ILE A CA 1
ATOM 718 C C . ILE A 1 88 ? -8.511 1.163 6.140 1.00 88.00 88 ILE A C 1
ATOM 720 O O . ILE A 1 88 ? -8.335 0.346 7.041 1.00 88.00 88 ILE A O 1
ATOM 724 N N . GLN A 1 89 ? -9.604 1.139 5.374 1.00 86.81 89 GLN A N 1
ATOM 725 C CA . GLN A 1 89 ? -10.638 0.099 5.469 1.00 86.81 89 GLN A CA 1
ATOM 726 C C . GLN A 1 89 ? -10.353 -1.065 4.518 1.00 86.81 89 GLN A C 1
ATOM 728 O O . GLN A 1 89 ? -10.282 -2.229 4.912 1.00 86.81 89 GLN A O 1
ATOM 733 N N . ASN A 1 90 ? -10.214 -0.750 3.236 1.00 90.31 90 ASN A N 1
ATOM 734 C CA . ASN A 1 90 ? -9.970 -1.718 2.180 1.00 90.31 90 ASN A CA 1
ATOM 735 C C . ASN A 1 90 ? -9.236 -1.047 1.018 1.00 90.31 90 ASN A C 1
ATOM 737 O O . ASN A 1 90 ? -9.147 0.181 0.931 1.00 90.31 90 ASN A O 1
ATOM 741 N N . ILE A 1 91 ? -8.715 -1.882 0.128 1.00 92.94 91 ILE A N 1
ATOM 742 C CA . ILE A 1 91 ? -8.142 -1.440 -1.138 1.00 92.94 91 ILE A CA 1
ATOM 743 C C . ILE A 1 91 ? -8.807 -2.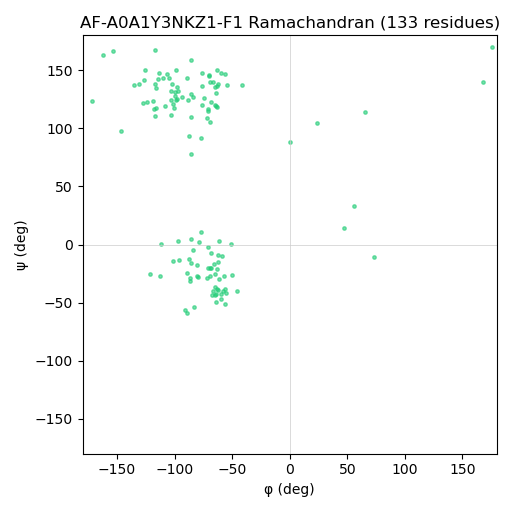194 -2.280 1.00 92.94 91 ILE A C 1
ATOM 745 O O . ILE A 1 91 ? -9.202 -3.352 -2.139 1.00 92.94 91 ILE A O 1
ATOM 749 N N . SER A 1 92 ? -8.892 -1.552 -3.433 1.00 93.88 92 SER A N 1
ATOM 750 C CA . SER A 1 92 ? -9.422 -2.152 -4.648 1.00 93.88 92 SER A CA 1
ATOM 751 C C . SER A 1 92 ? -8.529 -1.816 -5.832 1.00 93.88 92 SER A C 1
ATOM 753 O O . SER A 1 92 ? -8.057 -0.690 -5.964 1.00 93.88 92 SER A O 1
ATOM 755 N N . VAL A 1 93 ? -8.263 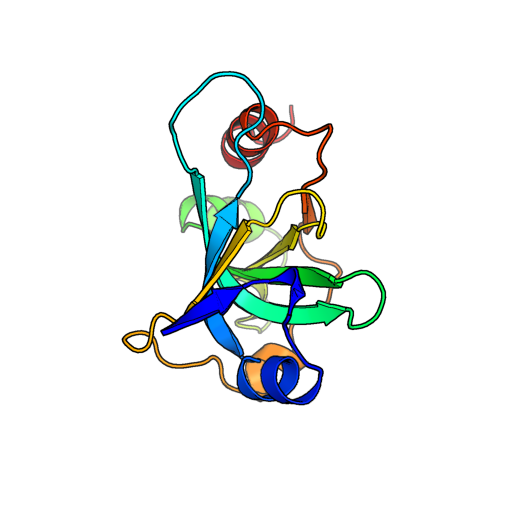-2.803 -6.685 1.00 93.44 93 VAL A N 1
ATOM 756 C CA . VAL A 1 93 ? -7.467 -2.597 -7.905 1.00 93.44 93 VAL A CA 1
ATOM 757 C C . VAL A 1 93 ? -8.368 -2.077 -9.014 1.00 93.44 93 VAL A C 1
ATOM 759 O O . VAL A 1 93 ? -9.366 -2.731 -9.349 1.00 93.44 93 VAL A O 1
ATOM 762 N N . ASN A 1 94 ? -7.979 -0.961 -9.630 1.00 91.94 94 ASN A N 1
ATOM 763 C CA . ASN A 1 94 ? -8.583 -0.480 -10.863 1.00 91.94 94 ASN A CA 1
ATOM 764 C C . ASN A 1 94 ? -7.874 -1.110 -12.069 1.00 91.94 94 ASN A C 1
ATOM 766 O O . ASN A 1 94 ? -6.877 -0.601 -12.567 1.00 91.94 94 ASN A O 1
ATOM 770 N N . SER A 1 95 ? -8.411 -2.224 -12.562 1.00 88.25 95 SER A N 1
ATOM 771 C CA . SER A 1 95 ? -7.821 -2.988 -13.670 1.00 88.25 95 SER A CA 1
ATOM 772 C C . SER A 1 95 ? -7.914 -2.310 -15.042 1.00 88.25 95 SER A C 1
ATOM 774 O O . SER A 1 95 ? -7.478 -2.898 -16.025 1.00 88.25 95 SER A O 1
ATOM 776 N N . LYS A 1 96 ? -8.542 -1.130 -15.138 1.00 90.00 96 LYS A N 1
ATOM 777 C CA . LYS A 1 96 ? -8.631 -0.359 -16.388 1.00 90.00 96 LYS A CA 1
ATOM 778 C C . LYS A 1 96 ? -7.418 0.543 -16.613 1.00 90.00 96 LYS A C 1
ATOM 780 O O . LYS A 1 96 ? -7.258 1.041 -17.720 1.00 90.00 96 LYS A O 1
ATOM 785 N N . VAL A 1 97 ? -6.621 0.778 -15.572 1.00 89.94 97 VAL A N 1
ATOM 786 C CA . VAL A 1 97 ? -5.409 1.597 -15.634 1.00 89.94 97 VAL A CA 1
ATOM 787 C C . VAL A 1 97 ? -4.215 0.658 -15.735 1.00 89.94 97 VAL A C 1
ATOM 789 O O . VAL A 1 97 ? -4.125 -0.317 -14.982 1.00 89.94 97 VAL A O 1
ATOM 792 N N . GLU A 1 98 ? -3.326 0.930 -16.686 1.00 90.38 98 GLU A N 1
ATOM 793 C CA . GLU A 1 98 ? -2.109 0.141 -16.846 1.00 90.38 98 GLU A CA 1
ATOM 794 C C . GLU A 1 98 ? -1.184 0.333 -15.635 1.00 90.38 98 GLU A C 1
ATOM 796 O O . GLU A 1 98 ? -1.086 1.442 -15.109 1.00 90.38 98 GLU A O 1
ATOM 801 N N . PRO A 1 99 ? -0.528 -0.730 -15.140 1.00 90.38 99 PRO A N 1
ATOM 802 C CA . PRO A 1 99 ? 0.434 -0.596 -14.054 1.00 90.38 99 PRO A CA 1
ATOM 803 C C . PRO A 1 99 ? 1.627 0.276 -14.455 1.00 90.38 99 PRO A C 1
ATOM 805 O O . PRO A 1 99 ? 2.051 0.255 -15.612 1.00 90.38 99 PRO A O 1
ATOM 808 N N . LEU A 1 100 ? 2.224 0.966 -13.482 1.00 89.06 100 LEU A N 1
ATOM 809 C CA . LEU A 1 100 ? 3.491 1.654 -13.702 1.00 89.06 100 LEU A CA 1
ATOM 810 C C . LEU A 1 100 ? 4.600 0.656 -14.067 1.00 89.06 100 LEU A C 1
ATOM 812 O O . LEU A 1 100 ? 4.716 -0.392 -13.419 1.00 89.06 100 LEU A O 1
ATOM 816 N N . PRO A 1 101 ? 5.454 0.994 -15.049 1.00 85.19 101 PRO A N 1
ATOM 817 C CA . PRO A 1 101 ? 6.660 0.233 -15.330 1.00 85.19 101 PRO A CA 1
ATOM 818 C C . PRO A 1 101 ? 7.593 0.191 -14.116 1.00 85.19 101 PRO A C 1
ATOM 820 O O . PRO A 1 101 ? 7.706 1.158 -13.355 1.00 85.19 101 PRO A O 1
ATOM 823 N N . ASN A 1 102 ? 8.316 -0.918 -13.962 1.00 78.06 102 ASN A N 1
ATOM 824 C CA . ASN A 1 102 ? 9.267 -1.088 -12.863 1.00 78.06 102 ASN A CA 1
ATOM 825 C C . ASN A 1 102 ? 10.393 -0.045 -12.901 1.00 78.06 102 ASN A C 1
ATOM 827 O O . ASN A 1 102 ? 10.895 0.326 -11.841 1.00 78.06 102 ASN A O 1
ATOM 831 N N . GLU A 1 103 ? 10.780 0.446 -14.087 1.00 79.56 103 GLU A N 1
ATOM 832 C CA . GLU A 1 103 ? 11.785 1.506 -14.197 1.00 79.56 103 GLU A CA 1
ATOM 833 C C . GLU A 1 103 ? 11.308 2.795 -13.522 1.00 79.56 103 GLU A C 1
ATOM 835 O O . GLU A 1 103 ? 12.081 3.428 -12.812 1.00 79.56 103 GLU A O 1
ATOM 840 N N . VAL A 1 104 ? 10.022 3.140 -13.664 1.00 77.31 104 VAL A N 1
ATOM 841 C CA . VAL A 1 104 ? 9.442 4.328 -13.021 1.00 77.31 104 VAL A CA 1
ATOM 842 C C . VAL A 1 104 ? 9.485 4.168 -11.504 1.00 77.31 104 VAL A C 1
ATOM 844 O O . VAL A 1 104 ? 10.018 5.036 -10.818 1.00 77.31 104 VAL A O 1
ATOM 847 N N . LEU A 1 105 ? 9.026 3.028 -10.977 1.00 76.88 105 LEU A N 1
ATOM 848 C CA . LEU A 1 105 ? 9.051 2.750 -9.535 1.00 76.88 105 LEU A CA 1
ATOM 849 C C . LEU A 1 105 ? 10.469 2.821 -8.947 1.00 76.88 105 LEU A C 1
ATOM 851 O O . LEU A 1 105 ? 10.647 3.364 -7.864 1.00 76.88 105 LEU A O 1
ATOM 855 N N . ALA A 1 106 ? 11.479 2.312 -9.657 1.00 71.62 106 ALA A N 1
ATOM 856 C CA . ALA A 1 106 ? 12.868 2.333 -9.194 1.00 71.62 106 ALA A CA 1
ATOM 857 C C . ALA A 1 106 ? 13.485 3.743 -9.155 1.00 71.62 106 ALA A C 1
ATOM 859 O O . ALA A 1 106 ? 14.483 3.956 -8.469 1.00 71.62 106 ALA A O 1
ATOM 860 N N . THR A 1 107 ? 12.910 4.689 -9.900 1.00 72.12 107 THR A N 1
ATOM 861 C CA . THR A 1 107 ? 13.422 6.062 -10.022 1.00 72.12 107 THR A CA 1
ATOM 862 C C . THR A 1 107 ? 12.758 7.067 -9.086 1.00 72.12 107 THR A C 1
ATOM 864 O O . THR A 1 107 ? 13.292 8.159 -8.911 1.00 72.12 107 THR A O 1
ATOM 867 N N . VAL A 1 108 ? 11.629 6.727 -8.456 1.00 67.75 108 VAL A N 1
ATOM 868 C CA . VAL A 1 108 ? 10.964 7.633 -7.509 1.00 67.75 108 VAL A CA 1
ATOM 869 C C . VAL A 1 108 ? 11.782 7.719 -6.222 1.00 67.75 108 VAL A C 1
ATOM 871 O O . VAL A 1 108 ? 11.852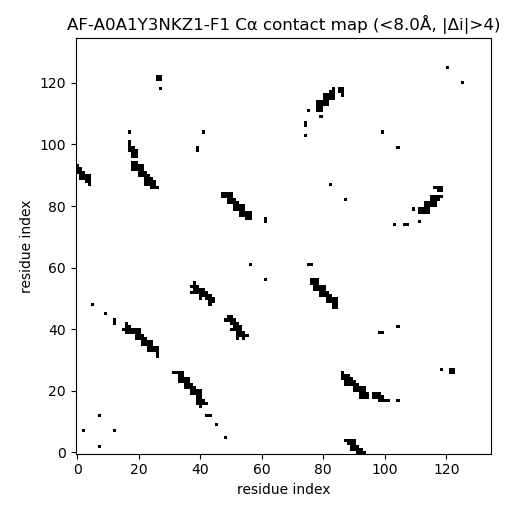 6.772 -5.439 1.00 67.75 108 VAL A O 1
ATOM 874 N N . ILE A 1 109 ? 12.413 8.873 -6.007 1.00 59.50 109 ILE A N 1
ATOM 875 C CA . ILE A 1 109 ? 13.192 9.154 -4.802 1.00 59.50 109 ILE A CA 1
ATOM 876 C C . ILE A 1 109 ? 12.236 9.689 -3.721 1.00 59.50 109 ILE A C 1
ATOM 878 O O . ILE A 1 109 ? 11.512 10.647 -3.990 1.00 59.50 109 ILE A O 1
ATOM 882 N N . PRO A 1 110 ? 12.245 9.141 -2.490 1.00 55.62 110 PRO A N 1
ATOM 883 C CA . PRO A 1 110 ? 11.370 9.574 -1.396 1.00 55.62 110 PRO A CA 1
ATOM 884 C C . PRO A 1 110 ? 11.519 11.029 -0.923 1.00 55.62 110 PRO A C 1
ATOM 886 O O . PRO A 1 110 ? 10.859 11.394 0.036 1.00 55.62 110 PRO A O 1
ATOM 889 N N . ASP A 1 111 ? 12.368 11.854 -1.538 1.00 49.94 111 ASP A N 1
ATOM 890 C CA . ASP A 1 111 ? 12.641 13.238 -1.107 1.00 49.94 111 ASP A CA 1
ATOM 891 C C . ASP A 1 111 ? 11.634 14.266 -1.669 1.00 49.94 111 ASP A C 1
ATOM 893 O O . ASP A 1 111 ? 11.778 15.472 -1.478 1.00 49.94 111 ASP A O 1
ATOM 897 N N . GLN A 1 112 ? 10.604 13.804 -2.385 1.00 54.19 112 GLN A N 1
ATOM 898 C CA . GLN A 1 112 ? 9.592 14.652 -3.020 1.00 54.19 112 GLN A CA 1
ATOM 899 C C . GLN A 1 112 ? 8.332 14.762 -2.147 1.00 54.19 112 GLN A C 1
ATOM 901 O O . GLN A 1 112 ? 7.834 13.738 -1.688 1.00 54.19 112 GLN A O 1
ATOM 906 N N . ASN A 1 113 ? 7.828 15.994 -1.944 1.00 57.28 113 ASN A N 1
ATOM 907 C CA . ASN A 1 113 ? 6.564 16.381 -1.278 1.00 57.28 113 ASN A CA 1
ATOM 908 C C . ASN A 1 113 ? 5.727 15.197 -0.744 1.00 57.28 113 ASN A C 1
ATOM 910 O O . ASN A 1 113 ? 4.863 14.661 -1.444 1.00 57.28 113 ASN A O 1
ATOM 914 N N . ILE A 1 114 ? 6.012 14.787 0.499 1.00 65.44 114 ILE A N 1
ATOM 915 C CA . ILE A 1 114 ? 5.384 13.632 1.152 1.00 65.44 114 ILE A CA 1
ATOM 916 C C . ILE A 1 114 ? 4.185 14.087 1.985 1.00 65.44 114 ILE A C 1
ATOM 918 O O . ILE A 1 114 ? 4.324 14.921 2.879 1.00 65.44 114 ILE A O 1
ATOM 922 N N . ILE A 1 115 ? 3.026 13.472 1.754 1.00 70.06 115 ILE A N 1
ATOM 923 C CA . ILE A 1 115 ? 1.814 13.676 2.555 1.00 70.06 115 ILE A CA 1
ATOM 924 C C . ILE A 1 115 ? 1.632 12.484 3.500 1.00 70.06 115 ILE A C 1
ATOM 926 O O . ILE A 1 115 ? 1.555 11.346 3.041 1.00 70.06 115 ILE A O 1
ATOM 930 N N . TYR A 1 116 ? 1.522 12.733 4.807 1.00 72.06 116 TYR A N 1
ATOM 931 C CA . TYR A 1 116 ? 1.271 11.703 5.823 1.00 72.06 116 TYR A CA 1
ATOM 932 C C . TYR A 1 116 ? -0.185 11.735 6.288 1.00 72.06 116 TYR A C 1
ATOM 934 O O . TYR A 1 116 ? -0.702 12.799 6.618 1.00 72.06 116 TYR A O 1
ATOM 942 N N . LEU A 1 117 ? -0.837 10.570 6.340 1.00 66.62 117 LEU A N 1
ATOM 943 C CA . LEU A 1 117 ? -2.215 10.421 6.812 1.00 66.62 117 LEU A CA 1
ATOM 944 C C . LEU A 1 117 ? -2.279 9.536 8.054 1.00 66.62 117 LEU A C 1
ATOM 946 O O . LEU A 1 117 ? -2.106 8.314 7.973 1.00 66.62 117 LEU A O 1
ATOM 950 N N . GLU A 1 118 ? -2.593 10.158 9.190 1.00 70.44 118 GLU A N 1
ATOM 951 C CA . GLU A 1 118 ? -2.801 9.498 10.476 1.00 70.44 118 GLU A CA 1
ATOM 952 C C . GLU A 1 118 ? -4.232 9.679 10.995 1.00 70.44 118 GLU A C 1
ATOM 954 O O . GLU A 1 118 ? -5.007 10.501 10.522 1.00 70.44 118 GLU A O 1
ATOM 959 N N . LYS A 1 119 ? -4.606 8.902 12.017 1.00 60.66 119 LYS A N 1
ATOM 960 C CA . LYS A 1 119 ? -5.969 8.905 12.574 1.00 60.66 119 LYS A CA 1
ATOM 961 C C . LYS A 1 119 ? -6.362 10.236 13.236 1.00 60.66 119 LYS A C 1
ATOM 963 O O . LYS A 1 119 ? -7.552 10.521 13.355 1.00 60.66 119 LYS A O 1
ATOM 968 N N . THR A 1 120 ? -5.386 11.010 13.710 1.00 53.81 120 THR A N 1
ATOM 969 C CA . THR A 1 120 ? -5.574 12.356 14.280 1.00 53.81 120 THR A CA 1
ATOM 970 C C . THR A 1 120 ? -5.722 13.430 13.208 1.00 53.81 120 THR A C 1
ATOM 972 O O . THR A 1 120 ? -6.444 14.401 13.429 1.00 53.81 120 THR A O 1
ATOM 975 N N . ASP A 1 121 ? -5.127 13.212 12.037 1.00 51.09 121 ASP A N 1
ATOM 976 C CA . ASP A 1 121 ? -5.231 14.078 10.868 1.00 51.09 121 ASP A CA 1
ATOM 977 C C . ASP A 1 121 ? -6.480 13.695 10.079 1.00 51.09 121 ASP A C 1
ATOM 979 O O . ASP A 1 121 ? -6.453 12.977 9.081 1.00 51.09 121 ASP A O 1
ATOM 983 N N . SER A 1 122 ? -7.633 14.140 10.576 1.00 53.09 122 SER A N 1
ATOM 984 C CA . SER A 1 122 ? -8.867 14.044 9.798 1.00 53.09 122 SER A CA 1
ATOM 985 C C . SER A 1 122 ? -8.688 14.758 8.447 1.00 53.09 122 SER A C 1
ATOM 987 O O . SER A 1 122 ? -7.980 15.758 8.346 1.00 53.09 122 SER A O 1
ATOM 989 N N . ILE A 1 123 ? -9.349 14.243 7.404 1.00 52.66 123 ILE A N 1
ATOM 990 C CA . ILE A 1 123 ? -9.162 14.594 5.979 1.00 52.66 123 ILE A CA 1
ATOM 991 C C . ILE A 1 123 ? -9.399 16.092 5.657 1.00 52.66 123 ILE A C 1
ATOM 993 O O . ILE A 1 123 ? -9.057 16.580 4.580 1.00 52.66 123 ILE A O 1
ATOM 997 N N . GLU A 1 124 ? -9.929 16.869 6.601 1.00 51.12 124 GLU A N 1
ATOM 998 C CA . GLU A 1 124 ? -9.981 18.332 6.507 1.00 51.12 124 GLU A CA 1
ATOM 999 C C . GLU A 1 124 ? -8.580 18.946 6.304 1.00 51.12 124 GLU A C 1
ATOM 1001 O O . GLU A 1 124 ? -8.427 19.786 5.419 1.00 51.12 124 GLU A O 1
ATOM 1006 N N . ASN A 1 125 ? -7.539 18.412 6.958 1.00 47.03 125 ASN A N 1
ATOM 1007 C CA . ASN A 1 125 ? -6.145 18.830 6.732 1.00 47.03 125 ASN A CA 1
ATOM 1008 C C . ASN A 1 125 ? -5.610 18.416 5.349 1.00 47.03 125 ASN A C 1
ATOM 1010 O O . ASN A 1 125 ? -4.744 19.084 4.796 1.00 47.03 125 ASN A O 1
ATOM 1014 N N . LEU A 1 126 ? -6.135 17.336 4.760 1.00 51.78 126 LEU A N 1
ATOM 1015 C CA . LEU A 1 126 ? -5.794 16.876 3.406 1.00 51.78 126 LEU A CA 1
ATOM 1016 C C . LEU A 1 126 ? -6.297 17.867 2.357 1.00 51.78 126 LEU A C 1
ATOM 1018 O O . LEU A 1 126 ? -5.570 18.210 1.434 1.00 51.78 126 LEU A O 1
ATOM 1022 N N . LYS A 1 127 ? -7.532 18.361 2.516 1.00 48.69 127 LYS A N 1
ATOM 1023 C CA . LYS A 1 127 ? -8.070 19.417 1.650 1.00 48.69 127 LYS A CA 1
ATOM 1024 C C . LYS A 1 127 ? -7.284 20.707 1.825 1.00 48.69 127 LYS A C 1
ATOM 1026 O O . LYS A 1 127 ? -6.941 21.316 0.827 1.00 48.69 127 LYS A O 1
ATOM 1031 N N . GLU A 1 128 ? -6.956 21.103 3.050 1.00 48.62 128 GLU A N 1
ATOM 1032 C CA . GLU A 1 128 ? -6.166 22.318 3.271 1.00 48.62 128 GLU A CA 1
ATOM 1033 C C . GLU A 1 128 ? -4.728 22.195 2.747 1.00 48.62 128 GLU A C 1
ATOM 1035 O O . GLU A 1 128 ? -4.254 23.124 2.105 1.00 48.62 128 GLU A O 1
ATOM 1040 N N . SER A 1 129 ? -4.062 21.049 2.910 1.00 50.66 129 SER A N 1
ATOM 1041 C CA . SER A 1 129 ? -2.705 20.816 2.391 1.00 50.66 129 SER A CA 1
ATOM 1042 C C . SER A 1 129 ? -2.649 20.664 0.868 1.00 50.66 129 SER A C 1
ATOM 1044 O O . SER A 1 129 ? -1.619 20.971 0.279 1.00 50.66 129 SER A O 1
ATOM 1046 N N . LEU A 1 130 ? -3.724 20.183 0.235 1.00 50.66 130 LEU A N 1
ATOM 1047 C CA . LEU A 1 130 ? -3.837 20.065 -1.225 1.00 50.66 130 LEU A CA 1
ATOM 1048 C C . LEU A 1 130 ? -4.377 21.347 -1.890 1.00 50.66 130 LEU A C 1
ATOM 1050 O O . LEU A 1 130 ? -4.339 21.460 -3.111 1.00 50.66 130 LEU A O 1
ATOM 1054 N N . ILE A 1 131 ? -4.918 22.302 -1.120 1.00 42.59 131 ILE A N 1
ATOM 1055 C CA . ILE A 1 131 ? -5.529 23.542 -1.641 1.00 42.59 131 ILE A CA 1
ATOM 1056 C C . ILE A 1 131 ? -4.713 24.793 -1.269 1.00 42.59 131 ILE A C 1
ATOM 1058 O O . ILE A 1 131 ? -4.734 25.763 -2.029 1.00 42.59 131 ILE A O 1
ATOM 1062 N N . ASN A 1 132 ? -3.958 24.799 -0.164 1.00 33.25 132 ASN A N 1
ATOM 1063 C CA . ASN A 1 132 ? -3.162 25.958 0.244 1.00 33.25 132 ASN A CA 1
ATOM 1064 C C . ASN A 1 132 ? -1.667 25.774 -0.064 1.00 33.25 132 ASN A C 1
ATOM 1066 O O . ASN A 1 132 ? -0.991 25.006 0.621 1.00 33.25 132 ASN A O 1
ATOM 1070 N N . PRO A 1 133 ? -1.098 26.537 -1.018 1.00 37.91 133 PRO A N 1
ATOM 1071 C CA . PRO A 1 133 ? 0.342 26.742 -1.043 1.00 37.91 133 PRO A CA 1
ATOM 1072 C C . PRO A 1 133 ? 0.734 27.522 0.220 1.00 37.91 133 PRO A C 1
ATOM 1074 O O . PRO A 1 133 ? 0.052 28.478 0.592 1.00 37.91 133 PRO A O 1
ATOM 1077 N N . ALA A 1 134 ? 1.809 27.091 0.880 1.00 38.97 134 ALA A N 1
ATOM 1078 C CA . ALA A 1 134 ? 2.379 27.721 2.069 1.00 38.97 134 ALA A CA 1
ATOM 1079 C C . ALA A 1 134 ? 2.412 29.260 1.971 1.00 38.97 134 ALA A C 1
ATOM 1081 O O . ALA A 1 134 ? 2.755 29.814 0.922 1.00 38.97 134 ALA A O 1
ATOM 1082 N N . HIS A 1 135 ? 2.043 29.923 3.069 1.00 34.16 135 HIS A N 1
ATOM 1083 C CA . HIS A 1 135 ? 2.084 31.376 3.202 1.00 34.16 135 HIS A CA 1
ATOM 1084 C C . HIS A 1 135 ? 3.474 31.880 3.593 1.00 34.16 135 HIS A C 1
ATOM 1086 O O . HIS A 1 135 ? 4.162 31.167 4.360 1.00 34.16 135 HIS A O 1
#

Radius of gyration: 15.44 Å; Cα contacts (8 Å, |Δi|>4): 210; chains: 1; bounding box: 39×44×32 Å

pLDDT: mean 72.78, std 18.69, range [33.25, 94.75]

Solvent-accessible surface area (backbone atoms only — not comparable to full-atom values): 8025 Å² total; per-residue (Å²): 96,80,42,60,51,93,73,66,44,75,69,55,52,64,76,39,51,27,32,31,32,40,37,34,35,59,53,71,72,102,55,93,57,76,45,72,51,68,28,27,30,68,49,60,44,88,84,74,44,33,37,30,30,38,30,75,57,59,74,82,58,52,72,71,58,67,83,73,68,97,68,91,68,88,59,80,47,50,34,37,38,39,36,37,41,86,30,53,58,31,36,29,49,45,86,87,49,80,55,55,56,67,70,59,64,75,60,61,64,88,87,48,74,72,44,79,43,48,76,85,56,44,67,68,57,54,52,48,64,76,68,50,79,87,129

Foldseek 3Di:
DKDFLVPQDPVNQVVQAQFKKKWFWDAPDDDPDTDIDIAGWLGADRVQRKTKGWDFDDPVVVVVPVVPDPDDDPQLRTEIEIEGPQTTGIMDTDPVDDGDDPVNSVPHDPPHHYHYDDPVPRCVVVCVVSPDDDD

Sequence (135 aa):
MDYPYDSITFKQIHDLLGKYLKVQLLSGFKTTKTESLEGYLYTIDPITKTLVLLKEKDNSEIEKEEKKEESDNNINNYQIIVIMKSVIQNISVNSKVEPLPNEVLATVIPDQNIIYLEKTDSIENLKESLINPAH

Secondary structure (DSSP, 8-state):
-EEEGGG--HHHHHHHTT-EEEEEE---SS----EEEEEEEEEE-TTT--EEEEEEPPHHHHHHHTTS--S--GGGGEEEEEE-GGGEEEEEE-TTSPPPPHHHHHH--TTS-EEEE-SSS-THHHHHHHH----

Nearest PDB structures (foldseek):
  5mmi-assembly1_Q  TM=5.810E-01  e=1.772E-02  Spinacia oleracea
  7jsw-assembly1_p  TM=6.785E-01  e=7.865E-02  Escherichia coli K-12
  8uua-assembly1_R  TM=5.285E-01  e=1.142E-01  Listeria innocua
  2re7-assembly1_A-2  TM=4.121E-01  e=6.104E-01  Psychrobacter arcticus 273-4
  2arz-assembly1_A  TM=3.125E-01  e=1.648E+00  Pseudomonas aeruginosa PAO1